Protein AF-A0A0F9R1T7-F1 (afdb_monomer_lite)

Sequence (80 aa):
YIPVVSREEPLQGLSGRITSAIESNRLFEHVKLNPEPSNAQFMICGNPQMVKDTTALLIDKNFTRNRRKAPGNITVEQYW

InterPro domains:
  IPR039261 Ferredoxin-NADP reductase (FNR), nucleotide-binding domain [G3DSA:3.40.50.80] (1-80)
  IPR039261 Ferredoxin-NADP reductase (FNR), nucleotide-binding domain [SSF52343] (1-80)
  IPR051930 Flavodoxin/Ferredoxin--NADP Reductase [PTHR47878] (1-80)

Organism: NCBI:txid412755

Radius of gyration: 13.08 Å; chains: 1; bounding box: 32×22×34 Å

Structure (mmCIF, N/CA/C/O backbone):
data_AF-A0A0F9R1T7-F1
#
_entry.id   AF-A0A0F9R1T7-F1
#
loop_
_atom_site.group_PDB
_atom_site.id
_atom_site.type_symbol
_atom_site.label_atom_id
_atom_site.label_alt_id
_atom_site.label_comp_id
_atom_site.label_asym_id
_atom_site.label_entity_id
_atom_site.label_seq_id
_atom_site.pdbx_PDB_ins_code
_atom_site.Cartn_x
_atom_site.Cartn_y
_atom_site.Cartn_z
_atom_site.occupancy
_atom_site.B_iso_or_equiv
_atom_site.auth_seq_id
_atom_site.auth_comp_id
_atom_site.auth_asym_id
_atom_site.auth_atom_id
_atom_site.pdbx_PDB_model_num
ATOM 1 N N . TYR A 1 1 ? 10.619 7.162 -1.110 1.00 89.12 1 TYR A N 1
ATOM 2 C CA . TYR A 1 1 ? 9.689 7.078 -2.256 1.00 89.12 1 TYR A CA 1
ATOM 3 C C . TYR A 1 1 ? 10.131 5.924 -3.139 1.00 89.12 1 TYR A C 1
ATOM 5 O O . TYR A 1 1 ? 11.332 5.777 -3.322 1.00 89.12 1 TYR A O 1
ATOM 13 N N . ILE A 1 2 ? 9.199 5.097 -3.617 1.00 93.75 2 ILE A N 1
ATOM 14 C CA . ILE A 1 2 ? 9.482 3.931 -4.467 1.00 93.75 2 ILE A CA 1
ATOM 15 C C . ILE A 1 2 ? 8.460 3.939 -5.602 1.00 93.75 2 ILE A C 1
ATOM 17 O O . ILE A 1 2 ? 7.267 3.813 -5.315 1.00 93.75 2 ILE A O 1
ATOM 21 N N . PRO A 1 3 ? 8.881 4.120 -6.864 1.00 95.50 3 PRO A N 1
ATOM 22 C CA . PRO A 1 3 ? 7.952 4.089 -7.978 1.00 95.50 3 PRO A CA 1
ATOM 23 C C . PRO A 1 3 ? 7.523 2.646 -8.265 1.00 95.50 3 PRO A C 1
ATOM 25 O O . PRO A 1 3 ? 8.308 1.702 -8.143 1.00 95.50 3 PRO A O 1
ATOM 28 N N . VAL A 1 4 ? 6.264 2.491 -8.670 1.00 96.50 4 VAL A N 1
ATOM 29 C CA . VAL A 1 4 ? 5.729 1.230 -9.189 1.00 96.50 4 VAL A CA 1
ATOM 30 C C . VAL A 1 4 ? 5.246 1.488 -10.610 1.00 96.50 4 VAL A C 1
ATOM 32 O O . VAL A 1 4 ? 4.281 2.229 -10.808 1.00 96.50 4 VAL A O 1
ATOM 35 N N . VAL A 1 5 ? 5.949 0.935 -11.598 1.00 96.50 5 VAL A N 1
ATOM 36 C CA . VAL A 1 5 ? 5.751 1.251 -13.019 1.00 96.50 5 VAL A CA 1
ATOM 37 C C . VAL A 1 5 ? 5.221 0.023 -13.747 1.00 96.50 5 VAL A C 1
ATOM 39 O O . VAL A 1 5 ? 5.797 -1.051 -13.676 1.00 96.50 5 VAL A O 1
ATOM 42 N N . SER A 1 6 ? 4.094 0.165 -14.444 1.00 95.06 6 SER A N 1
ATOM 43 C CA . SER A 1 6 ? 3.334 -0.994 -14.947 1.00 95.06 6 SER A CA 1
ATOM 44 C C . SER A 1 6 ? 3.632 -1.414 -16.388 1.00 95.06 6 SER A C 1
ATOM 46 O O . SER A 1 6 ? 3.088 -2.423 -16.831 1.00 95.06 6 SER A O 1
ATOM 48 N N . ARG A 1 7 ? 4.420 -0.634 -17.138 1.00 95.56 7 ARG A N 1
ATOM 49 C CA . ARG A 1 7 ? 4.599 -0.801 -18.596 1.00 95.56 7 ARG A CA 1
ATOM 50 C C . ARG A 1 7 ? 6.055 -0.901 -19.055 1.00 95.56 7 ARG A C 1
ATOM 52 O O . ARG A 1 7 ? 6.288 -1.059 -20.246 1.00 95.56 7 ARG A O 1
ATOM 59 N N . GLU A 1 8 ? 7.006 -0.794 -18.141 1.00 94.38 8 GLU A N 1
ATOM 60 C CA . GLU A 1 8 ? 8.440 -0.858 -18.420 1.00 94.38 8 GLU A CA 1
ATOM 61 C C . GLU A 1 8 ? 9.176 -1.364 -17.179 1.00 94.38 8 GLU A C 1
ATOM 63 O O . GLU A 1 8 ? 8.644 -1.289 -16.069 1.00 94.38 8 GLU A O 1
ATOM 68 N N . GLU A 1 9 ? 10.394 -1.861 -17.374 1.00 94.88 9 GLU A N 1
ATOM 69 C CA . GLU A 1 9 ? 11.264 -2.244 -16.267 1.00 94.88 9 GLU A CA 1
ATOM 70 C C . GLU A 1 9 ? 11.932 -0.998 -15.677 1.00 94.88 9 GLU A C 1
ATOM 72 O O . GLU A 1 9 ? 12.669 -0.302 -16.383 1.00 94.88 9 GLU 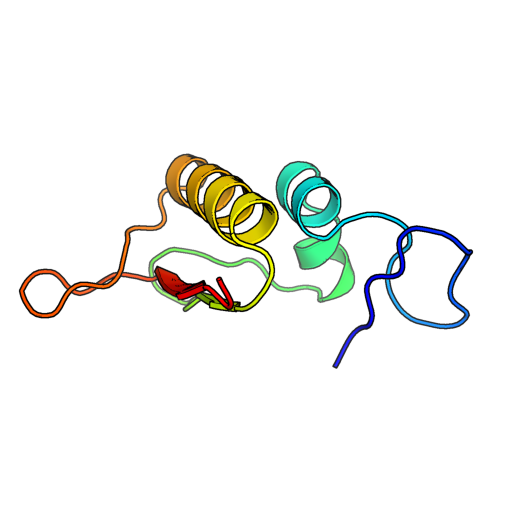A O 1
ATOM 77 N N . PRO A 1 10 ? 11.683 -0.676 -14.396 1.00 93.56 10 PRO A N 1
ATOM 78 C CA . PRO A 1 10 ? 12.215 0.539 -13.816 1.00 93.56 10 PRO A CA 1
ATOM 79 C C . PRO A 1 10 ? 13.674 0.349 -13.384 1.00 93.56 10 PRO A C 1
ATOM 81 O O . PRO A 1 10 ? 14.044 -0.674 -12.815 1.00 93.56 10 PRO A O 1
ATOM 84 N N . LEU A 1 11 ? 14.496 1.390 -13.553 1.00 92.31 11 LEU A N 1
ATOM 85 C CA . LEU A 1 11 ? 15.867 1.422 -13.011 1.00 92.31 11 LEU A CA 1
ATOM 86 C C . LEU A 1 11 ? 15.895 1.345 -11.472 1.00 92.31 11 LEU A C 1
ATOM 88 O O . LEU A 1 11 ? 16.870 0.886 -10.883 1.00 92.31 11 LEU A O 1
ATOM 92 N N . GLN A 1 12 ? 14.827 1.807 -10.819 1.00 93.38 12 GLN A N 1
ATOM 93 C CA . GLN A 1 12 ? 14.627 1.742 -9.376 1.00 93.38 12 GLN A CA 1
ATOM 94 C C . GLN A 1 12 ? 13.145 1.517 -9.080 1.00 93.38 12 GLN A C 1
ATOM 96 O O . GLN A 1 12 ? 12.301 2.181 -9.670 1.00 93.38 12 GLN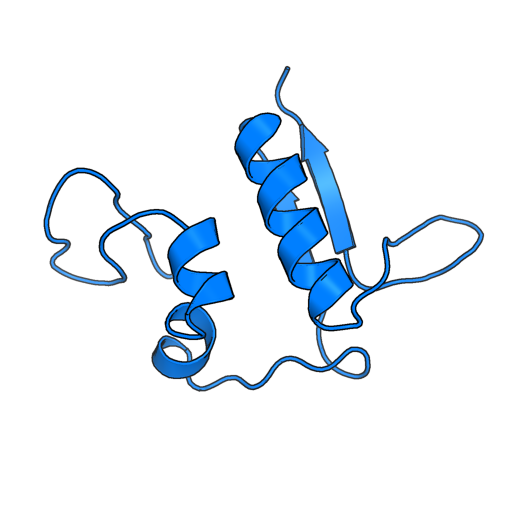 A O 1
ATOM 101 N N . GLY A 1 13 ? 12.833 0.657 -8.112 1.00 94.81 13 GLY A N 1
ATOM 102 C CA . GLY A 1 13 ? 11.471 0.416 -7.639 1.00 94.81 13 GLY A CA 1
ATOM 103 C C . GLY A 1 13 ? 10.920 -0.927 -8.093 1.00 94.81 13 GLY A C 1
ATOM 104 O O . GLY A 1 13 ? 11.656 -1.911 -8.137 1.00 94.81 13 GLY A O 1
ATOM 105 N N . LEU A 1 14 ? 9.616 -0.983 -8.367 1.00 96.75 14 LEU A N 1
ATOM 106 C CA . LEU A 1 14 ? 8.924 -2.224 -8.717 1.00 96.75 14 LEU A CA 1
ATOM 107 C C . LEU A 1 14 ? 8.258 -2.126 -10.089 1.00 96.75 14 LEU A C 1
ATOM 109 O O . LEU A 1 14 ? 7.609 -1.132 -10.409 1.00 96.75 14 LEU A O 1
ATOM 113 N N . SER A 1 15 ? 8.376 -3.193 -10.873 1.00 97.19 15 SER A N 1
ATOM 114 C CA . SER A 1 15 ? 7.605 -3.387 -12.101 1.00 97.19 15 SER A CA 1
ATOM 115 C C . SER A 1 15 ? 6.208 -3.946 -11.772 1.00 97.19 15 SER A C 1
ATOM 117 O O . SER A 1 15 ? 6.049 -4.769 -10.863 1.00 97.19 15 SER A O 1
ATOM 119 N N . GLY A 1 16 ? 5.177 -3.496 -12.491 1.00 96.19 16 GLY A N 1
ATOM 120 C CA . GLY A 1 16 ? 3.789 -3.960 -12.378 1.00 96.19 16 GLY A CA 1
ATOM 121 C C . GLY A 1 16 ? 2.816 -2.964 -11.733 1.00 96.19 16 GLY A C 1
ATOM 122 O O . GLY A 1 16 ? 2.964 -1.748 -11.834 1.00 96.19 16 GLY A O 1
ATOM 123 N N . ARG A 1 17 ? 1.744 -3.484 -11.119 1.00 97.00 17 ARG A N 1
ATOM 124 C CA . ARG A 1 17 ? 0.721 -2.691 -10.411 1.00 97.00 17 ARG A CA 1
ATOM 125 C C . ARG A 1 17 ? 0.881 -2.830 -8.901 1.00 97.00 17 ARG A C 1
ATOM 127 O O . ARG A 1 17 ? 1.248 -3.895 -8.410 1.00 97.00 17 ARG A O 1
ATOM 134 N N . ILE A 1 18 ? 0.525 -1.774 -8.168 1.00 96.75 18 ILE A N 1
ATOM 135 C CA . ILE A 1 18 ? 0.606 -1.754 -6.701 1.00 96.75 18 ILE A CA 1
ATOM 136 C C . ILE A 1 18 ? -0.223 -2.870 -6.049 1.00 96.75 18 ILE A C 1
ATOM 138 O O . ILE A 1 18 ? 0.233 -3.487 -5.093 1.00 96.75 18 ILE A O 1
ATOM 142 N N . THR A 1 19 ? -1.393 -3.188 -6.611 1.00 97.25 19 THR A N 1
ATOM 143 C CA . THR A 1 19 ? -2.266 -4.271 -6.137 1.00 97.25 19 THR A CA 1
ATOM 144 C C . THR A 1 19 ? -1.546 -5.616 -6.173 1.00 97.25 19 THR A C 1
ATOM 146 O O . THR A 1 19 ? -1.447 -6.281 -5.148 1.00 97.25 19 THR A O 1
ATOM 149 N N . SER A 1 20 ? -0.936 -5.964 -7.309 1.00 96.69 20 SER A N 1
ATOM 150 C CA . SER A 1 20 ? -0.159 -7.200 -7.460 1.00 96.69 20 SER A CA 1
ATOM 151 C C . SER A 1 20 ? 1.077 -7.237 -6.555 1.00 96.69 20 SER A C 1
ATOM 153 O O . SER A 1 20 ? 1.450 -8.301 -6.070 1.00 96.69 20 SER A O 1
ATOM 155 N N . ALA A 1 21 ? 1.724 -6.091 -6.317 1.00 96.88 21 ALA A N 1
ATOM 156 C CA . ALA A 1 21 ? 2.877 -6.006 -5.421 1.00 96.88 21 ALA A CA 1
ATOM 157 C C . ALA A 1 21 ? 2.499 -6.213 -3.941 1.00 96.88 21 ALA A C 1
ATOM 159 O O . ALA A 1 21 ? 3.294 -6.766 -3.184 1.00 96.88 21 ALA A O 1
ATOM 160 N N . ILE A 1 22 ? 1.303 -5.782 -3.528 1.00 96.62 22 ILE A N 1
ATOM 161 C CA . ILE A 1 22 ? 0.769 -5.985 -2.171 1.00 96.62 22 ILE A CA 1
ATOM 162 C C . ILE A 1 22 ? 0.271 -7.419 -1.987 1.00 96.62 22 ILE A C 1
ATOM 164 O O . ILE A 1 22 ? 0.579 -8.050 -0.974 1.00 96.62 22 ILE A O 1
ATOM 168 N N . GLU A 1 23 ? -0.484 -7.935 -2.958 1.00 96.44 23 GLU A N 1
ATOM 169 C CA . GLU A 1 23 ? -1.015 -9.301 -2.951 1.00 96.44 23 GLU A CA 1
ATOM 170 C C . GLU A 1 23 ? 0.117 -10.323 -2.810 1.00 96.44 23 GLU A C 1
ATOM 172 O O . GLU A 1 23 ? 0.087 -11.164 -1.915 1.00 96.44 23 GLU A O 1
ATOM 177 N N . SER A 1 24 ? 1.176 -10.175 -3.612 1.00 95.81 24 SER A N 1
ATOM 178 C CA . SER A 1 24 ? 2.332 -11.070 -3.583 1.00 95.81 24 SER A CA 1
ATOM 179 C C . SER A 1 24 ? 3.365 -10.724 -2.502 1.00 95.81 24 SER A C 1
ATOM 181 O O . SER A 1 24 ? 4.495 -11.191 -2.597 1.00 95.81 24 SER A O 1
ATOM 183 N N . ASN A 1 25 ? 3.051 -9.825 -1.56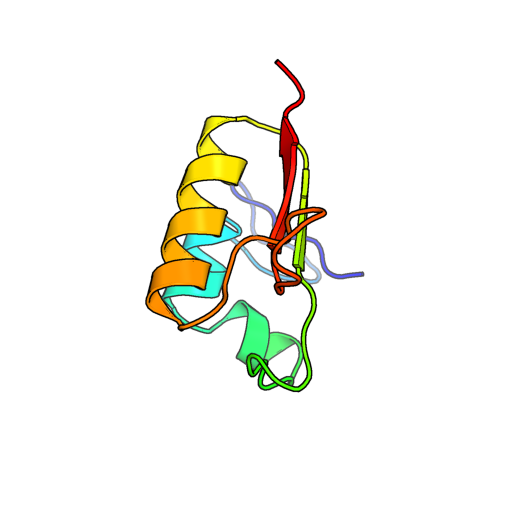5 1.00 95.50 25 ASN A N 1
ATOM 184 C CA . ASN A 1 25 ? 3.947 -9.344 -0.502 1.00 95.50 25 ASN A CA 1
ATOM 185 C C . ASN A 1 25 ? 5.247 -8.629 -0.953 1.00 95.50 25 ASN A C 1
ATOM 187 O O . ASN A 1 25 ? 5.981 -8.095 -0.121 1.00 95.50 25 ASN A O 1
ATOM 191 N N . ARG A 1 26 ? 5.502 -8.533 -2.266 1.00 96.31 26 ARG A N 1
ATOM 192 C CA . ARG A 1 26 ? 6.724 -7.965 -2.864 1.00 96.31 26 ARG A CA 1
ATOM 193 C C . ARG A 1 26 ? 6.972 -6.520 -2.456 1.00 96.31 26 ARG A C 1
ATOM 195 O O . ARG A 1 26 ? 8.123 -6.133 -2.286 1.00 96.31 26 ARG A O 1
ATOM 202 N N . LEU A 1 27 ? 5.914 -5.717 -2.301 1.00 96.75 27 LEU A N 1
ATOM 203 C CA . LEU A 1 27 ? 6.054 -4.337 -1.833 1.00 96.75 27 LEU A CA 1
ATOM 204 C C . LEU A 1 27 ? 6.746 -4.301 -0.469 1.00 96.75 27 LEU A C 1
ATOM 206 O O . LEU A 1 27 ? 7.731 -3.588 -0.305 1.00 96.75 27 LEU A O 1
ATOM 210 N N . PHE A 1 28 ? 6.226 -5.082 0.476 1.00 96.00 28 PHE A N 1
ATOM 211 C CA . PHE A 1 28 ? 6.648 -5.109 1.874 1.00 96.00 28 PHE A CA 1
ATOM 212 C C . PHE A 1 28 ? 8.049 -5.698 2.037 1.00 96.00 28 PHE A C 1
ATOM 214 O O . PHE A 1 28 ? 8.882 -5.131 2.743 1.00 96.00 28 PHE A O 1
ATOM 221 N N . GLU A 1 29 ? 8.354 -6.756 1.289 1.00 96.69 29 GLU A N 1
ATOM 222 C CA . GLU A 1 29 ? 9.700 -7.331 1.215 1.00 96.69 29 GLU A CA 1
ATOM 223 C C . GLU A 1 29 ? 10.720 -6.335 0.656 1.00 96.69 29 GLU A C 1
ATOM 225 O O . GLU A 1 29 ? 11.798 -6.165 1.227 1.00 96.69 29 GLU A O 1
ATOM 230 N N . HIS A 1 30 ? 10.368 -5.622 -0.419 1.00 96.00 30 HIS A N 1
ATOM 231 C CA . HIS A 1 30 ? 11.255 -4.641 -1.040 1.00 96.00 30 HIS A CA 1
ATOM 232 C C . HIS A 1 30 ? 11.570 -3.472 -0.096 1.00 96.00 30 HIS A C 1
ATOM 234 O O . HIS A 1 30 ? 12.719 -3.036 -0.022 1.00 96.00 30 HIS A O 1
ATOM 240 N N . VAL A 1 31 ? 10.579 -2.978 0.659 1.00 95.38 31 VAL A N 1
ATOM 241 C CA . VAL A 1 31 ? 10.806 -1.930 1.676 1.00 95.38 31 VAL A CA 1
ATOM 242 C C . VAL A 1 31 ? 11.388 -2.462 2.983 1.00 95.38 31 VAL A C 1
ATOM 244 O O . VAL A 1 31 ? 11.792 -1.659 3.821 1.00 95.38 31 VAL A O 1
ATOM 247 N N . LYS A 1 32 ? 11.442 -3.787 3.164 1.00 96.50 32 LYS A N 1
ATOM 248 C CA . LYS A 1 32 ? 11.845 -4.461 4.407 1.00 96.50 32 LYS A CA 1
ATOM 249 C C . LYS A 1 32 ? 11.010 -4.024 5.616 1.00 96.50 32 LYS A C 1
ATOM 251 O O . LYS A 1 32 ? 11.541 -3.812 6.704 1.00 96.50 32 LYS A O 1
ATOM 256 N N . LEU A 1 33 ? 9.700 -3.883 5.419 1.00 95.94 33 LEU A N 1
ATOM 257 C CA . LEU A 1 33 ? 8.736 -3.550 6.471 1.00 95.94 33 LEU A CA 1
ATOM 258 C C . LEU A 1 33 ? 7.680 -4.646 6.552 1.00 95.94 33 LEU A C 1
ATOM 260 O O . LEU A 1 33 ? 7.229 -5.131 5.521 1.00 95.94 33 LEU A O 1
ATOM 264 N N . ASN A 1 34 ? 7.250 -4.986 7.766 1.00 95.69 34 ASN A N 1
ATOM 265 C CA . ASN A 1 34 ? 6.123 -5.885 7.989 1.00 95.69 34 ASN A CA 1
ATOM 266 C C . ASN A 1 34 ? 4.955 -5.102 8.609 1.00 95.69 34 ASN A C 1
ATOM 268 O O . ASN A 1 34 ? 5.001 -4.803 9.809 1.00 95.69 34 ASN A O 1
ATOM 272 N N . PRO A 1 35 ? 3.958 -4.692 7.809 1.00 96.19 35 PRO A N 1
ATOM 273 C CA . PRO A 1 35 ? 2.833 -3.935 8.324 1.00 96.19 35 PRO A CA 1
ATOM 274 C C . PRO A 1 35 ? 1.880 -4.852 9.092 1.00 96.19 35 PRO A C 1
ATOM 276 O O . PRO A 1 35 ? 1.482 -5.907 8.611 1.00 96.19 35 PRO A O 1
ATOM 279 N N . GLU A 1 36 ? 1.443 -4.381 10.248 1.00 96.88 36 GLU A N 1
ATOM 280 C CA . GLU A 1 36 ? 0.450 -5.008 11.113 1.00 96.88 36 GLU A CA 1
ATOM 281 C C . GLU A 1 36 ? -0.601 -3.957 11.500 1.00 96.88 36 GLU A C 1
ATOM 283 O O . GLU A 1 36 ? -0.286 -2.758 11.537 1.00 96.88 36 GLU A O 1
ATOM 288 N N . PRO A 1 37 ? -1.842 -4.347 11.848 1.00 96.75 37 PRO A N 1
ATOM 289 C CA . PRO A 1 37 ? -2.875 -3.391 12.258 1.00 96.75 37 PRO A CA 1
ATOM 290 C C . PRO A 1 37 ? -2.467 -2.481 13.429 1.00 96.75 37 PRO A C 1
ATOM 292 O O . PRO A 1 37 ? -3.024 -1.397 13.589 1.00 96.75 37 PRO A O 1
ATOM 295 N N . SER A 1 38 ? -1.486 -2.895 14.234 1.00 96.88 38 SER A N 1
ATOM 296 C CA . SER A 1 38 ? -0.947 -2.127 15.359 1.00 96.88 38 SER A CA 1
ATOM 297 C C . SER A 1 38 ? 0.116 -1.089 14.978 1.00 96.88 38 SER A C 1
ATOM 299 O O . SER A 1 38 ? 0.408 -0.220 15.797 1.00 96.88 38 SER A O 1
ATOM 301 N N . ASN A 1 39 ? 0.713 -1.164 13.780 1.00 96.81 39 ASN A N 1
ATOM 302 C CA . ASN A 1 39 ? 1.891 -0.361 13.425 1.00 96.81 39 ASN A CA 1
ATOM 303 C C . ASN A 1 39 ? 1.811 0.356 12.064 1.00 96.81 39 ASN A C 1
ATOM 305 O O . ASN A 1 39 ? 2.738 1.091 11.723 1.00 96.81 39 ASN A O 1
ATOM 309 N N . ALA A 1 40 ? 0.737 0.163 11.291 1.00 97.50 40 ALA A N 1
ATOM 310 C CA . ALA A 1 40 ? 0.632 0.695 9.936 1.00 97.50 40 ALA A CA 1
ATOM 311 C C . ALA A 1 40 ? -0.658 1.489 9.693 1.00 97.50 40 ALA A C 1
ATOM 313 O O . ALA A 1 40 ? -1.749 1.104 10.116 1.00 97.50 40 ALA A O 1
ATOM 314 N N . GLN A 1 41 ? -0.523 2.572 8.925 1.00 98.00 41 GLN A N 1
ATOM 315 C CA . GLN A 1 41 ? -1.622 3.325 8.326 1.00 98.00 41 GLN A CA 1
ATOM 316 C C . GLN A 1 41 ? -1.386 3.399 6.815 1.00 98.00 41 GLN A C 1
ATOM 318 O O . GLN A 1 41 ? -0.299 3.757 6.366 1.00 98.00 41 GLN A O 1
ATOM 323 N N . PHE A 1 42 ? -2.416 3.106 6.031 1.00 98.19 42 PHE A N 1
ATOM 324 C CA . PHE A 1 42 ? -2.411 3.191 4.578 1.00 98.19 42 PHE A CA 1
ATOM 325 C C . PHE A 1 42 ? -3.265 4.369 4.121 1.00 98.19 42 PHE A C 1
ATOM 327 O O . PHE A 1 42 ? -4.440 4.481 4.472 1.00 98.19 42 PHE A O 1
ATOM 334 N N . MET A 1 43 ? -2.679 5.234 3.298 1.00 98.31 43 MET A N 1
ATOM 335 C CA . MET A 1 43 ? -3.389 6.290 2.581 1.00 98.31 43 MET A CA 1
ATOM 336 C C . MET A 1 43 ? -3.375 5.940 1.095 1.00 98.31 43 MET A C 1
ATOM 338 O O . MET A 1 43 ? -2.301 5.800 0.512 1.00 98.31 43 MET A O 1
ATOM 342 N N . ILE A 1 44 ? -4.549 5.758 0.491 1.00 98.19 44 ILE A N 1
ATOM 343 C CA . ILE A 1 44 ? -4.679 5.317 -0.904 1.00 98.19 44 ILE A CA 1
ATOM 344 C C . ILE A 1 44 ? -5.439 6.377 -1.687 1.00 98.19 44 ILE A C 1
ATOM 346 O O . ILE A 1 44 ? -6.566 6.718 -1.336 1.00 98.19 44 ILE A O 1
ATOM 350 N N . CYS A 1 45 ? -4.835 6.869 -2.762 1.00 98.12 45 CYS A N 1
ATOM 351 C CA . CYS A 1 45 ? -5.423 7.908 -3.589 1.00 98.12 45 CYS A CA 1
ATOM 352 C C . CYS A 1 45 ? -5.241 7.608 -5.082 1.00 98.12 45 CYS A C 1
ATOM 354 O O . CYS A 1 45 ? -4.204 7.080 -5.492 1.00 98.12 45 CYS A O 1
ATOM 356 N N . GLY A 1 46 ? -6.253 7.925 -5.893 1.00 97.19 46 GLY A N 1
ATOM 357 C CA . GLY A 1 46 ? -6.152 7.926 -7.350 1.00 97.19 46 GLY A CA 1
ATOM 358 C C . GLY A 1 46 ? -7.325 7.240 -8.040 1.00 97.19 46 GLY A C 1
ATOM 359 O O . GLY A 1 46 ? -8.489 7.500 -7.738 1.00 97.19 46 GLY A O 1
ATOM 360 N N . ASN A 1 47 ? -7.006 6.369 -9.003 1.00 97.12 47 ASN A N 1
ATOM 361 C CA . ASN A 1 47 ? -8.0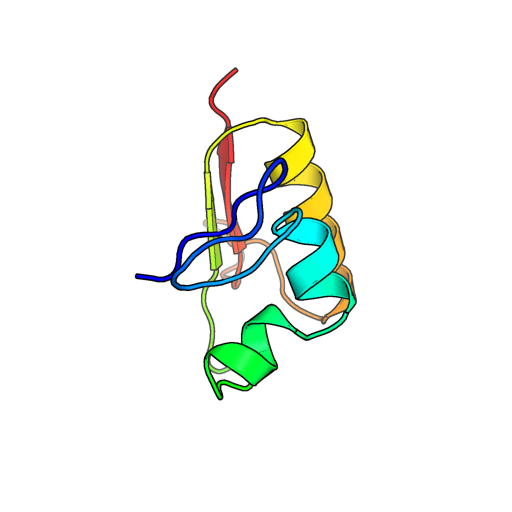03 5.664 -9.807 1.00 97.12 47 ASN A CA 1
ATOM 362 C C . ASN A 1 47 ? -8.970 4.852 -8.911 1.00 97.12 47 ASN A C 1
ATOM 364 O O . ASN A 1 47 ? -8.489 4.010 -8.144 1.00 97.12 47 ASN A O 1
ATOM 368 N N . PRO A 1 48 ? -10.303 5.022 -9.035 1.00 97.81 48 PRO A N 1
ATOM 369 C CA . PRO A 1 48 ? -11.295 4.369 -8.177 1.00 97.81 48 PRO A CA 1
ATOM 370 C C . PRO A 1 48 ? -11.186 2.848 -8.137 1.00 97.81 48 PRO A C 1
ATOM 372 O O . PRO A 1 48 ? -11.347 2.250 -7.070 1.00 97.81 48 PRO A O 1
ATOM 375 N N . GLN A 1 49 ? -10.863 2.222 -9.272 1.00 97.44 49 GLN A N 1
ATOM 376 C CA . GLN A 1 49 ? -10.680 0.776 -9.352 1.00 97.44 49 GLN A CA 1
ATOM 377 C C . GLN A 1 49 ? -9.470 0.341 -8.518 1.00 97.44 49 GLN A C 1
ATOM 379 O O . GLN A 1 49 ? -9.585 -0.535 -7.668 1.00 97.44 49 GLN A O 1
ATOM 384 N N . MET A 1 50 ? -8.333 1.025 -8.678 1.00 97.38 50 MET A N 1
ATOM 385 C CA . MET A 1 50 ? -7.123 0.746 -7.897 1.00 97.38 50 MET A CA 1
ATOM 386 C C . MET A 1 50 ? -7.357 0.952 -6.395 1.00 97.38 50 MET A C 1
ATOM 388 O O . MET A 1 50 ? -6.939 0.120 -5.589 1.00 97.38 50 MET A O 1
ATOM 392 N N . VAL A 1 51 ? -8.059 2.025 -6.016 1.00 98.38 51 VAL A N 1
ATOM 393 C CA . VAL A 1 51 ? -8.402 2.316 -4.617 1.00 98.38 51 VAL A CA 1
ATOM 394 C C . VAL A 1 51 ? -9.260 1.197 -4.027 1.00 98.38 51 VAL A C 1
ATOM 396 O O . VAL A 1 51 ? -8.977 0.720 -2.924 1.00 98.38 51 VAL A O 1
ATOM 399 N N . LYS A 1 52 ? -10.295 0.759 -4.755 1.00 98.12 52 LYS A N 1
ATOM 400 C CA . LYS A 1 52 ? -11.195 -0.317 -4.327 1.00 98.12 52 LYS A CA 1
ATOM 401 C C . LYS A 1 52 ? -10.433 -1.626 -4.122 1.00 98.12 52 LYS A C 1
ATOM 403 O O . LYS A 1 52 ? -10.541 -2.209 -3.044 1.00 98.12 52 LYS A O 1
ATOM 408 N N . ASP A 1 53 ? -9.638 -2.028 -5.107 1.00 98.19 53 ASP A N 1
ATOM 409 C CA . ASP A 1 53 ? -8.916 -3.303 -5.093 1.00 98.19 53 ASP A CA 1
ATOM 410 C C . ASP A 1 53 ? -7.838 -3.327 -4.006 1.00 98.19 53 ASP A C 1
ATOM 412 O O . ASP A 1 53 ? -7.760 -4.270 -3.223 1.00 98.19 53 ASP A O 1
ATOM 416 N N . THR A 1 54 ? -7.061 -2.247 -3.874 1.00 98.19 54 THR A N 1
ATOM 417 C CA . THR A 1 54 ? -6.037 -2.137 -2.822 1.00 98.19 54 THR A CA 1
ATOM 418 C C . THR A 1 54 ? -6.666 -2.167 -1.430 1.00 98.19 54 THR A C 1
ATOM 420 O O . THR A 1 54 ? -6.137 -2.800 -0.520 1.00 98.19 54 THR A O 1
ATOM 423 N N . THR A 1 55 ? -7.823 -1.521 -1.255 1.00 98.31 55 THR A N 1
ATOM 424 C CA . THR A 1 55 ? -8.538 -1.557 0.026 1.00 98.31 55 THR A CA 1
ATOM 425 C C . THR A 1 55 ? -9.015 -2.965 0.372 1.00 98.31 55 THR A C 1
ATOM 427 O O . THR A 1 55 ? -8.920 -3.349 1.533 1.00 98.31 55 THR A O 1
ATOM 430 N N . ALA A 1 56 ? -9.521 -3.727 -0.603 1.00 98.38 56 ALA A N 1
ATOM 431 C CA . ALA A 1 56 ? -9.950 -5.107 -0.382 1.00 98.38 56 ALA A CA 1
ATOM 432 C C . ALA A 1 56 ? -8.774 -5.994 0.056 1.00 98.38 56 ALA A C 1
ATOM 434 O O . ALA A 1 56 ? -8.858 -6.627 1.102 1.00 98.38 56 ALA A O 1
ATOM 435 N N . LEU A 1 57 ? -7.638 -5.914 -0.649 1.00 98.12 57 LEU A N 1
ATOM 436 C CA . LEU A 1 57 ? -6.422 -6.660 -0.299 1.00 98.12 57 LEU A CA 1
ATOM 437 C C . LEU A 1 57 ? -5.929 -6.373 1.126 1.00 98.12 57 LEU A C 1
ATOM 439 O O . LEU A 1 57 ? -5.453 -7.271 1.816 1.00 98.12 57 LEU A O 1
ATOM 443 N N . LEU A 1 58 ? -6.015 -5.119 1.576 1.00 98.06 58 LEU A N 1
ATOM 444 C CA . LEU A 1 58 ? -5.632 -4.757 2.941 1.00 98.06 58 LEU A CA 1
ATOM 445 C C . LEU A 1 58 ? -6.655 -5.254 3.971 1.00 98.06 58 LEU A C 1
ATOM 447 O O . LEU A 1 58 ? -6.260 -5.694 5.046 1.00 98.06 58 LEU A O 1
ATOM 451 N N . ILE A 1 59 ? -7.951 -5.237 3.654 1.00 98.06 59 ILE A N 1
ATOM 452 C CA . ILE A 1 59 ? -8.980 -5.822 4.528 1.00 98.06 59 ILE A CA 1
ATOM 453 C C . ILE A 1 59 ? -8.755 -7.326 4.708 1.00 98.06 59 ILE A C 1
ATOM 455 O O . ILE A 1 59 ? -8.799 -7.807 5.838 1.00 98.06 59 ILE A O 1
ATOM 459 N N . ASP A 1 60 ? -8.416 -8.043 3.635 1.00 97.06 60 ASP A N 1
ATOM 460 C CA . ASP A 1 60 ? -8.088 -9.474 3.691 1.00 97.06 60 ASP A CA 1
ATOM 461 C C . ASP A 1 60 ? -6.821 -9.752 4.522 1.00 97.06 60 ASP A C 1
ATOM 463 O O . ASP A 1 60 ? -6.651 -10.836 5.077 1.00 97.06 60 ASP A O 1
ATOM 467 N N . LYS A 1 61 ? -5.947 -8.748 4.673 1.00 94.81 61 LYS A N 1
ATOM 468 C CA . LYS A 1 61 ? -4.781 -8.752 5.573 1.00 94.81 61 LYS A CA 1
ATOM 469 C C . LYS A 1 61 ? -5.103 -8.229 6.986 1.00 94.81 61 LYS A C 1
ATOM 471 O O . LYS A 1 61 ? -4.197 -7.826 7.707 1.00 94.81 61 LYS A O 1
ATOM 476 N N . ASN A 1 62 ? -6.374 -8.242 7.397 1.00 97.06 62 ASN A N 1
ATOM 477 C CA . ASN A 1 62 ? -6.876 -7.818 8.714 1.00 97.06 62 ASN A CA 1
ATOM 478 C C . ASN A 1 62 ? -6.751 -6.318 9.039 1.00 97.06 62 ASN A C 1
ATOM 480 O O . ASN A 1 62 ? -6.925 -5.918 10.193 1.00 97.06 62 ASN A O 1
ATOM 484 N N . PHE A 1 63 ? -6.506 -5.459 8.048 1.00 98.25 63 PHE A N 1
ATOM 485 C CA . PHE A 1 63 ? -6.599 -4.012 8.242 1.00 98.25 63 PHE A CA 1
ATOM 486 C C . PHE A 1 63 ? -8.050 -3.540 8.156 1.00 98.25 63 PHE A C 1
ATOM 488 O O . PHE A 1 63 ? -8.872 -4.090 7.427 1.00 98.25 63 PHE A O 1
ATOM 495 N N . THR A 1 64 ? -8.389 -2.462 8.860 1.00 98.31 64 THR A N 1
ATOM 496 C CA . THR A 1 64 ? -9.756 -1.922 8.844 1.00 98.31 64 THR A CA 1
ATOM 497 C C . THR A 1 64 ? -9.809 -0.538 8.210 1.00 98.31 64 THR A C 1
ATOM 499 O O . THR A 1 64 ? -8.830 0.208 8.193 1.00 98.31 64 THR A O 1
ATOM 502 N N . ARG A 1 65 ? -10.966 -0.160 7.653 1.00 97.88 65 ARG A N 1
ATOM 503 C CA . ARG A 1 65 ? -11.156 1.208 7.151 1.00 97.88 65 ARG A CA 1
ATOM 504 C C . ARG A 1 65 ? -11.203 2.196 8.303 1.00 97.88 65 ARG A C 1
ATOM 506 O O . ARG A 1 65 ? -11.984 2.024 9.233 1.00 97.88 65 ARG A O 1
ATOM 513 N N . ASN A 1 66 ? -10.456 3.280 8.161 1.00 98.19 66 ASN A N 1
ATOM 514 C CA . ASN A 1 66 ? -10.504 4.391 9.084 1.00 98.19 66 ASN A CA 1
ATOM 515 C C . ASN A 1 66 ? -11.809 5.177 8.905 1.00 98.19 66 ASN A C 1
ATOM 517 O O . ASN A 1 66 ? -12.113 5.676 7.819 1.00 98.19 66 ASN A O 1
ATOM 521 N N . ARG A 1 67 ? -12.602 5.288 9.972 1.00 96.06 67 ARG A N 1
ATOM 522 C CA . ARG A 1 67 ? -13.841 6.073 10.013 1.00 96.06 67 ARG A CA 1
ATOM 523 C C . ARG A 1 67 ? -13.847 6.944 11.262 1.00 96.06 67 ARG A C 1
ATOM 525 O O . ARG A 1 67 ? -13.345 6.552 12.306 1.00 96.06 67 ARG A O 1
ATOM 532 N N . ARG A 1 68 ? -14.544 8.083 11.211 1.00 95.12 68 ARG A N 1
ATOM 533 C CA . ARG A 1 68 ? -14.629 9.015 12.354 1.00 95.12 68 ARG A CA 1
ATOM 534 C C . ARG A 1 68 ? -15.099 8.363 13.665 1.00 95.12 68 ARG A C 1
ATOM 536 O O . ARG A 1 68 ? -14.638 8.755 14.726 1.00 95.12 68 ARG A O 1
ATOM 543 N N . LYS A 1 69 ? -16.026 7.399 13.595 1.00 96.75 69 LYS A N 1
ATOM 544 C CA . LYS A 1 69 ? -16.558 6.671 14.767 1.00 96.75 69 LYS A CA 1
ATOM 545 C C . LYS A 1 69 ? -15.849 5.340 15.049 1.00 96.75 69 LYS A C 1
ATOM 547 O O . LYS A 1 69 ? -16.132 4.719 16.063 1.00 96.75 69 LYS A O 1
ATOM 552 N N . ALA A 1 70 ? -14.994 4.885 14.139 1.00 95.50 70 ALA A N 1
ATOM 553 C CA . ALA A 1 70 ? -14.299 3.608 14.224 1.00 95.50 70 ALA A CA 1
ATOM 554 C C . ALA A 1 70 ? -12.908 3.787 13.598 1.00 95.50 70 ALA A C 1
ATOM 556 O O . ALA A 1 70 ? -12.777 3.659 12.375 1.00 95.50 70 ALA A O 1
ATOM 557 N N . PRO A 1 71 ? -11.904 4.173 14.407 1.00 96.38 71 PRO A N 1
ATOM 558 C CA . PRO A 1 71 ? -10.533 4.302 13.943 1.00 96.38 71 PRO A CA 1
ATOM 559 C C . PRO A 1 71 ? -10.048 3.000 13.309 1.00 96.38 71 PRO A C 1
ATOM 561 O O . PRO A 1 71 ? -10.366 1.910 13.781 1.00 96.38 71 PRO A O 1
ATOM 564 N N . GLY A 1 72 ? -9.286 3.134 12.234 1.00 97.88 72 GLY A N 1
ATOM 565 C CA . GLY A 1 72 ? -8.745 2.017 11.477 1.00 97.88 72 GLY A CA 1
ATOM 566 C C . GLY A 1 72 ? -7.550 2.458 10.647 1.00 97.88 72 GLY A C 1
ATOM 5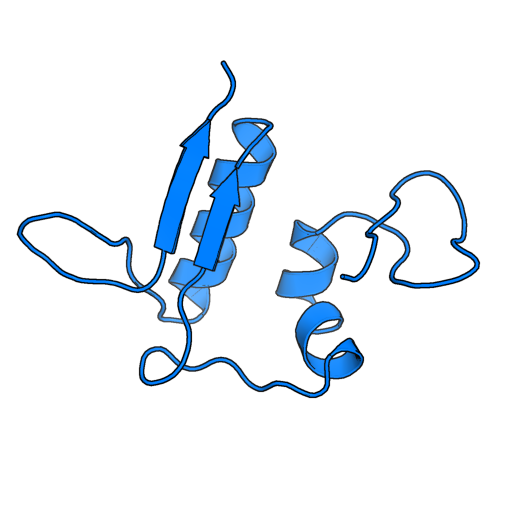67 O O . GLY A 1 72 ? -7.127 3.613 10.699 1.00 97.88 72 GLY A O 1
ATOM 568 N N . ASN A 1 73 ? -7.030 1.542 9.847 1.00 98.62 73 ASN A N 1
ATOM 569 C CA . ASN A 1 73 ? -5.740 1.688 9.187 1.00 98.62 73 ASN A CA 1
ATOM 570 C C . ASN A 1 73 ? -5.827 2.283 7.778 1.00 98.62 73 ASN A C 1
ATOM 572 O O . ASN A 1 73 ? -4.839 2.805 7.280 1.00 98.62 73 ASN A O 1
ATOM 576 N N . ILE A 1 74 ? -6.977 2.192 7.106 1.00 98.62 74 ILE A N 1
ATOM 577 C CA . ILE A 1 74 ? -7.092 2.524 5.677 1.00 98.62 74 ILE A CA 1
ATOM 578 C C . ILE A 1 74 ? -7.883 3.822 5.486 1.00 98.62 74 ILE A C 1
ATOM 580 O O . ILE A 1 74 ? -9.087 3.862 5.748 1.00 98.62 74 ILE A O 1
ATOM 584 N N . THR A 1 75 ? -7.227 4.858 4.967 1.00 98.50 75 THR A N 1
ATOM 585 C CA . THR A 1 75 ? -7.839 6.119 4.523 1.00 98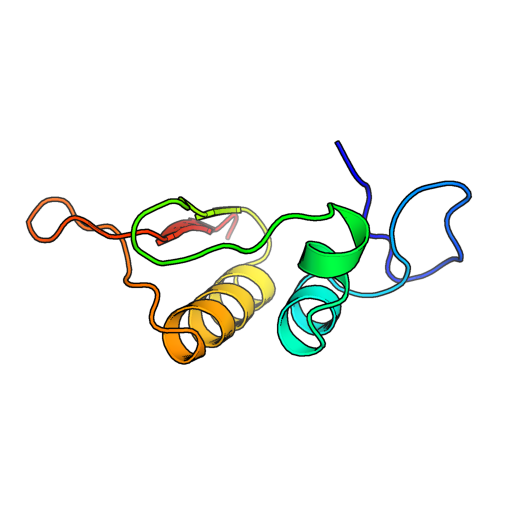.50 75 THR A CA 1
ATOM 586 C C . THR A 1 75 ? -7.776 6.191 2.999 1.00 98.50 75 THR A C 1
ATOM 588 O O . THR A 1 75 ? -6.732 5.906 2.414 1.00 98.50 75 THR A O 1
ATOM 591 N N . VAL A 1 76 ? -8.877 6.565 2.345 1.00 98.06 76 VAL A N 1
ATOM 592 C CA . VAL A 1 76 ? -8.962 6.565 0.878 1.00 98.06 76 VAL A CA 1
ATOM 593 C C . VAL A 1 76 ? -9.481 7.881 0.317 1.00 98.06 76 VAL A C 1
ATOM 595 O O . VAL A 1 76 ? -10.337 8.518 0.927 1.00 98.06 76 VAL A O 1
ATOM 598 N N . GLU A 1 77 ? -9.011 8.222 -0.877 1.00 98.00 77 GLU A N 1
ATOM 599 C CA . GLU A 1 77 ? -9.507 9.307 -1.724 1.00 98.00 77 GLU A CA 1
ATOM 600 C C . GLU A 1 77 ? -9.599 8.801 -3.174 1.00 98.00 77 GLU A C 1
ATOM 602 O O . GLU A 1 77 ? -8.721 8.082 -3.650 1.00 98.00 77 GLU A O 1
ATOM 607 N N . GLN A 1 78 ? -10.681 9.121 -3.877 1.00 96.38 78 GLN A N 1
ATOM 608 C CA . GLN A 1 78 ? -10.876 8.744 -5.280 1.00 96.38 78 GLN A CA 1
ATOM 609 C C . GLN A 1 78 ? -10.872 10.002 -6.139 1.00 96.38 78 GLN A C 1
ATOM 611 O O . GLN A 1 78 ? -11.429 11.020 -5.736 1.00 96.38 78 GLN A O 1
ATOM 616 N N . TYR A 1 79 ? -10.242 9.933 -7.310 1.00 92.19 79 TYR A N 1
ATOM 617 C CA . TYR A 1 79 ? -10.144 11.086 -8.208 1.00 92.19 79 TYR A CA 1
ATOM 618 C C . TYR A 1 79 ? -11.414 11.350 -9.032 1.00 92.19 79 TYR A C 1
ATOM 620 O O . TYR A 1 79 ? -11.600 12.487 -9.463 1.00 92.19 79 TYR A O 1
ATOM 628 N N . TRP A 1 80 ? -12.254 10.338 -9.283 1.00 88.88 80 TRP A N 1
ATOM 629 C CA . TRP A 1 80 ? -13.500 10.446 -10.058 1.00 88.88 80 TRP A CA 1
ATOM 630 C C . TRP A 1 80 ? -14.519 9.371 -9.676 1.00 88.88 80 TRP A C 1
ATOM 632 O O . TRP A 1 80 ? -14.125 8.417 -8.970 1.00 88.88 80 TRP A O 1
#

Foldseek 3Di:
DADEDAPDDDPTHHYRAPLVCLLVVVNCVVVVHDDDFVRAADEEEEAPVSQVSNVVSVVVVVWDDADPVDGTRYHYDYPD

Secondary structure (DSSP, 8-state):
---EESSS--SSSEES-HHHHHHTSHHHHHHT----TTT--EEEEE-HHHHHHHHHHHHHTT--B-BTTB--SEEEEE--

pLDDT: mean 96.51, std 1.86, range [88.88, 98.62]